Protein AF-A0A6A4VWY2-F1 (afdb_monomer_lite)

InterPro domains:
  IPR011598 Myc-type, basic helix-loop-helix (bHLH) domain [PF00010] (54-104)
  IPR011598 Myc-type, basic helix-loop-helix (bHLH) domain [PS50888] (53-105)
  IPR011598 Myc-type, basic helix-loop-helix (bHLH) domain [SM00353] (59-111)
  IPR036638 Helix-loop-helix DNA-binding domain superfamily [G3DSA:4.10.280.10] (53-111)
  IPR036638 Helix-loop-helix DNA-binding domain superfamily [SSF47459] (53-111)
  IPR050359 Basic helix-loop-helix transcription factors [PTHR19290] (18-113)

Secondary structure (DSSP, 8-state):
-----PPPPP---------------------------------HHHHHHHHHHHHHHHHHHHHHHHHHHHHHHHHHHHHSPP--TT----HHHHHHHHHHHHHHHHHHHHHHH-------------B-TT--EEEEETTEEEEE-TT---

pLDDT: mean 72.68, std 18.92, range [38.69, 98.62]

Sequence (150 aa):
MTHMTSLPPSITTTDSCSSAGDGGSPDIPRRKRSSKPRTRARSPTQLVRLRRLRRAKANDRERNRMHMLNHALEKLRTVLPAFPEETRLTKIETLRFANSYIVALARTLESAGGGGGDDGGAGGGVRDADGSVLLAVGNVTVRLGRDGNT

Organism: Amphibalanus amphitrite (NCBI:txid1232801)

Foldseek 3Di:
DDDDDDDDDDDDDDDDDDDDDDDDDDDDPPPPPPPPPPPPPDPPVRVVVVVVVVVVVVVVVVVVVVVVVVVVLVVLVVQQADDDPVDDDDSVLSVVSSVVVVVLVVVLCVVVPDDDDDDDDDDDQPQDPQRWGWDDGDPDIDIAHPVGHD

Structure (mmCIF, N/CA/C/O backbone):
data_AF-A0A6A4VWY2-F1
#
_entry.id   AF-A0A6A4VWY2-F1
#
loop_
_atom_site.group_PDB
_atom_site.id
_atom_site.type_symbol
_atom_site.label_atom_id
_atom_site.label_alt_id
_atom_site.label_comp_id
_atom_site.label_asym_id
_atom_site.label_entity_id
_atom_site.label_seq_id
_atom_site.pdbx_PDB_ins_code
_atom_site.Cartn_x
_atom_site.Cartn_y
_atom_site.Cartn_z
_atom_site.occupancy
_atom_site.B_iso_or_equiv
_atom_site.auth_seq_id
_atom_site.auth_comp_id
_atom_site.auth_asym_id
_atom_site.auth_atom_id
_atom_site.pdbx_PDB_model_num
ATOM 1 N N . MET A 1 1 ? 20.648 34.796 -36.949 1.00 45.81 1 MET A N 1
ATOM 2 C CA . MET A 1 1 ? 20.248 33.644 -37.786 1.00 45.81 1 MET A CA 1
ATOM 3 C C . MET A 1 1 ? 19.522 32.653 -36.898 1.00 45.81 1 MET A C 1
ATOM 5 O O . MET A 1 1 ? 19.966 32.398 -35.790 1.00 45.81 1 MET A O 1
ATOM 9 N N . THR A 1 2 ? 18.349 32.247 -37.355 1.00 51.69 2 THR A N 1
ATOM 10 C CA . THR A 1 2 ? 17.258 31.558 -36.658 1.00 51.69 2 THR A CA 1
ATOM 11 C C . THR A 1 2 ? 17.642 30.215 -36.025 1.00 51.69 2 THR A C 1
ATOM 13 O O . THR A 1 2 ? 18.365 29.416 -36.612 1.00 51.69 2 THR A O 1
ATOM 16 N N . HIS A 1 3 ? 17.104 29.963 -34.829 1.00 49.00 3 HIS A N 1
ATOM 17 C CA . HIS A 1 3 ? 17.190 28.701 -34.094 1.00 49.00 3 HIS A CA 1
ATOM 18 C C . HIS A 1 3 ? 16.244 27.664 -34.715 1.00 49.00 3 HIS A C 1
ATOM 20 O O . HIS A 1 3 ? 15.066 27.958 -34.895 1.00 49.00 3 HIS A O 1
ATOM 26 N N . MET A 1 4 ? 16.735 26.458 -35.007 1.00 58.59 4 MET A N 1
ATOM 27 C CA . MET A 1 4 ? 15.917 25.320 -35.446 1.00 58.59 4 MET A CA 1
ATOM 28 C C . MET A 1 4 ? 16.092 24.163 -34.460 1.00 58.59 4 MET A C 1
ATOM 30 O O . MET A 1 4 ? 16.981 23.325 -34.595 1.00 58.59 4 MET A O 1
ATOM 34 N N . THR A 1 5 ? 15.248 24.139 -33.433 1.00 59.62 5 THR A N 1
ATOM 35 C CA . THR A 1 5 ? 15.028 22.980 -32.565 1.00 59.62 5 THR A CA 1
ATOM 36 C C . THR A 1 5 ? 14.189 21.947 -33.321 1.00 59.62 5 THR A C 1
ATOM 38 O O . THR A 1 5 ? 13.029 22.193 -33.640 1.00 59.62 5 THR A O 1
ATOM 41 N N . SER A 1 6 ? 14.756 20.775 -33.617 1.00 59.81 6 SER A N 1
ATOM 42 C CA . SER A 1 6 ? 13.991 19.656 -34.179 1.00 59.81 6 SER A CA 1
ATOM 43 C C . SER A 1 6 ? 13.233 18.921 -33.069 1.00 59.81 6 SER A C 1
ATOM 45 O O . SER A 1 6 ? 13.851 18.347 -32.170 1.00 59.81 6 SER A O 1
ATOM 47 N N . LEU A 1 7 ? 11.903 18.910 -33.145 1.00 66.19 7 LEU A N 1
ATOM 48 C CA . LEU A 1 7 ? 11.032 18.038 -32.350 1.00 66.19 7 LEU A CA 1
ATOM 49 C C . LEU A 1 7 ? 11.100 16.584 -32.871 1.00 66.19 7 LEU A C 1
ATOM 51 O O . LEU A 1 7 ? 11.110 16.385 -34.087 1.00 66.19 7 LEU A O 1
ATOM 55 N N . PRO A 1 8 ? 11.125 15.556 -32.000 1.00 68.25 8 PRO A N 1
ATOM 56 C CA . PRO A 1 8 ? 11.009 14.160 -32.424 1.00 68.25 8 PRO A CA 1
ATOM 57 C C . PRO A 1 8 ? 9.549 13.769 -32.751 1.00 68.25 8 PRO A C 1
ATOM 59 O O . PRO A 1 8 ? 8.619 14.352 -32.191 1.00 68.25 8 PRO A O 1
ATOM 62 N N . PRO A 1 9 ? 9.324 12.764 -33.624 1.00 62.06 9 PRO A N 1
ATOM 63 C CA . PRO A 1 9 ? 7.989 12.384 -34.087 1.00 62.06 9 PRO A CA 1
ATOM 64 C C . PRO A 1 9 ? 7.153 11.675 -33.009 1.00 62.06 9 PRO A C 1
ATOM 66 O O . PRO A 1 9 ? 7.620 10.758 -32.330 1.00 62.06 9 PRO A O 1
ATOM 69 N N . SER A 1 10 ? 5.886 12.079 -32.908 1.00 44.03 10 SER A N 1
ATOM 70 C CA . SER A 1 10 ? 4.847 11.475 -32.072 1.00 44.03 10 SER A CA 1
ATOM 71 C C . SER A 1 10 ? 4.530 10.049 -32.532 1.00 44.03 10 SER A C 1
ATOM 73 O O . SER A 1 10 ? 4.070 9.834 -33.652 1.00 44.03 10 SER A O 1
ATOM 75 N N . ILE A 1 11 ? 4.752 9.060 -31.664 1.00 58.75 11 ILE A N 1
ATOM 76 C CA . ILE A 1 11 ? 4.292 7.687 -31.892 1.00 58.75 11 ILE A CA 1
ATOM 77 C C . ILE A 1 11 ? 2.841 7.542 -31.418 1.00 58.75 11 ILE A C 1
ATOM 79 O O . ILE A 1 11 ? 2.568 7.343 -30.238 1.00 58.75 11 ILE A O 1
ATOM 83 N N . THR A 1 12 ? 1.887 7.626 -32.343 1.00 51.16 12 THR A N 1
ATOM 84 C CA . THR A 1 12 ? 0.506 7.196 -32.090 1.00 51.16 12 THR A CA 1
ATOM 85 C C . THR A 1 12 ? 0.494 5.671 -31.990 1.00 51.16 12 THR A C 1
ATOM 87 O O . THR A 1 12 ? 0.626 4.977 -32.995 1.00 51.16 12 THR A O 1
ATOM 90 N N . THR A 1 13 ? 0.379 5.134 -30.775 1.00 48.69 13 THR A N 1
ATOM 91 C CA . THR A 1 13 ? 0.081 3.710 -30.561 1.00 48.69 13 THR A CA 1
ATOM 92 C C . THR A 1 13 ? -1.425 3.581 -30.408 1.00 48.69 13 THR A C 1
ATOM 94 O O . THR A 1 13 ? -1.988 4.008 -29.405 1.00 48.69 13 THR A O 1
ATOM 97 N N . THR A 1 14 ? -2.081 3.033 -31.424 1.00 59.41 14 THR A N 1
ATOM 98 C CA . THR A 1 14 ? -3.474 2.596 -31.342 1.00 59.41 14 THR A CA 1
ATOM 99 C C . THR A 1 14 ? -3.544 1.380 -30.420 1.00 59.41 14 THR A C 1
ATOM 101 O O . THR A 1 14 ? -2.990 0.326 -30.741 1.00 59.41 14 THR A O 1
ATOM 104 N N . ASP A 1 15 ? -4.201 1.535 -29.275 1.00 45.19 15 ASP A N 1
ATOM 105 C CA . ASP A 1 15 ? -4.699 0.419 -28.478 1.00 45.19 15 ASP A CA 1
ATOM 106 C C . ASP A 1 15 ? -5.930 -0.164 -29.189 1.00 45.19 15 ASP A C 1
ATOM 108 O O . ASP A 1 15 ? -6.817 0.563 -29.639 1.00 45.19 15 ASP A O 1
ATOM 112 N N . SER A 1 16 ? -5.967 -1.478 -29.365 1.00 50.38 16 SER A N 1
ATOM 113 C CA . SER A 1 16 ? -7.183 -2.191 -29.754 1.00 50.38 16 SER A CA 1
ATOM 114 C C . SER A 1 16 ? -7.204 -3.498 -28.990 1.00 50.38 16 SER A C 1
ATOM 116 O O . SER A 1 16 ? -6.647 -4.520 -29.391 1.00 50.38 16 SER A O 1
ATOM 118 N N . CYS A 1 17 ? -7.808 -3.389 -27.817 1.00 44.12 17 CYS A N 1
ATOM 119 C CA . CYS A 1 17 ? -8.248 -4.473 -26.974 1.00 44.12 17 CYS A CA 1
ATOM 120 C C . CYS A 1 17 ? -9.387 -5.248 -27.658 1.00 44.12 17 CYS A C 1
ATOM 122 O O . CYS A 1 17 ? -10.337 -4.680 -28.191 1.00 44.12 17 CYS A O 1
ATOM 124 N N . SER A 1 18 ? -9.308 -6.574 -27.646 1.00 45.12 18 SER A N 1
ATOM 125 C CA . SER A 1 18 ? -10.457 -7.443 -27.909 1.00 45.12 18 SER A CA 1
ATOM 126 C C . SER A 1 18 ? -10.257 -8.734 -27.129 1.00 45.12 18 SER A C 1
ATOM 128 O O . SER A 1 18 ? -9.577 -9.658 -27.568 1.00 45.12 18 SER A O 1
ATOM 130 N N . SER A 1 19 ? -10.813 -8.741 -25.918 1.00 43.94 19 SER A N 1
ATOM 131 C CA . SER A 1 19 ? -11.119 -9.955 -25.168 1.00 43.94 19 SER A CA 1
ATOM 132 C C . SER A 1 19 ? -12.433 -10.517 -25.694 1.00 43.94 19 SER A C 1
ATOM 134 O O . SER A 1 19 ? -13.459 -9.851 -25.601 1.00 43.94 19 SER A O 1
ATOM 136 N N . ALA A 1 20 ? -12.412 -11.756 -26.166 1.00 50.44 20 ALA A N 1
ATOM 137 C CA . ALA A 1 20 ? -13.582 -12.619 -26.183 1.00 50.44 20 ALA A CA 1
ATOM 138 C C . ALA A 1 20 ? -13.098 -14.023 -25.815 1.00 50.44 20 ALA A C 1
ATOM 140 O O . ALA A 1 20 ? -12.348 -14.650 -26.563 1.00 50.44 20 ALA A O 1
ATOM 141 N N . GLY A 1 21 ? -13.444 -14.458 -24.606 1.00 42.97 21 GLY A N 1
ATOM 142 C CA . GLY A 1 21 ? -13.377 -15.861 -24.235 1.00 42.97 21 GLY A CA 1
ATOM 143 C C . GLY A 1 21 ? -14.648 -16.549 -24.713 1.00 42.97 21 GLY A C 1
ATOM 144 O O . GLY A 1 21 ? -15.731 -15.995 -24.552 1.00 42.97 21 GLY A O 1
ATOM 145 N N . ASP A 1 22 ? -14.503 -17.746 -25.265 1.00 43.81 22 ASP A N 1
ATOM 146 C CA . ASP A 1 22 ? -15.582 -18.721 -25.359 1.00 43.81 22 ASP A CA 1
ATOM 147 C C . ASP A 1 22 ? -14.984 -20.128 -25.237 1.00 43.81 22 ASP A C 1
ATOM 149 O O . ASP A 1 22 ? -13.898 -20.408 -25.756 1.00 43.81 22 ASP A O 1
ATOM 153 N N . GLY A 1 23 ? -15.646 -20.967 -24.445 1.00 47.12 23 GLY A N 1
ATOM 154 C CA . GLY A 1 23 ? -15.212 -22.311 -24.096 1.00 47.12 23 GLY A CA 1
ATOM 155 C C . GLY A 1 23 ? -15.852 -23.352 -25.006 1.00 47.12 23 GLY A C 1
ATOM 156 O O . GLY A 1 23 ? -17.064 -23.384 -25.166 1.00 47.12 23 GLY A O 1
ATOM 157 N N . GLY A 1 24 ? -15.034 -24.263 -25.535 1.00 38.69 24 GLY A N 1
ATOM 158 C CA . GLY A 1 24 ? -15.481 -25.428 -26.296 1.00 38.69 24 GLY A CA 1
ATOM 159 C C . GLY A 1 24 ? -14.385 -26.496 -26.369 1.00 38.69 24 GLY A C 1
ATOM 160 O O . GLY A 1 24 ? -13.220 -26.179 -26.593 1.00 38.69 24 GLY A O 1
ATOM 161 N N . SER A 1 25 ? -14.772 -27.747 -26.111 1.00 51.97 25 SER A N 1
ATOM 162 C CA . SER A 1 25 ? -13.973 -28.982 -25.996 1.00 51.97 25 SER A CA 1
ATOM 163 C C . SER A 1 25 ? -12.941 -29.264 -27.110 1.00 51.97 25 SER A C 1
ATOM 165 O O . SER A 1 25 ? -13.054 -28.735 -28.215 1.00 51.97 25 SER A O 1
ATOM 167 N N . PRO A 1 26 ? -11.933 -30.132 -26.853 1.00 50.69 26 PRO A N 1
ATOM 168 C CA . PRO A 1 26 ? -10.759 -30.264 -27.704 1.00 50.69 26 PRO A CA 1
ATOM 169 C C . PRO A 1 26 ? -11.006 -31.248 -28.851 1.00 50.69 26 PRO A C 1
ATOM 171 O O . PRO A 1 26 ? -11.047 -32.457 -28.641 1.00 50.69 26 PRO A O 1
ATOM 174 N N . ASP A 1 27 ? -11.084 -30.742 -30.077 1.00 50.47 27 ASP A N 1
ATOM 175 C CA . ASP A 1 27 ? -10.885 -31.558 -31.274 1.00 50.47 27 ASP A CA 1
ATOM 176 C C . ASP A 1 27 ? -9.400 -31.478 -31.658 1.00 50.47 27 ASP A C 1
ATOM 178 O O . ASP A 1 27 ? -8.874 -30.392 -31.908 1.00 50.47 27 ASP A O 1
ATOM 182 N N . ILE A 1 28 ? -8.680 -32.602 -31.585 1.00 63.81 28 ILE A N 1
ATOM 183 C CA . ILE A 1 28 ? -7.212 -32.663 -31.688 1.00 63.81 28 ILE A CA 1
ATOM 184 C C . ILE A 1 28 ? -6.785 -32.343 -33.131 1.00 63.81 28 ILE A C 1
ATOM 186 O O . ILE A 1 28 ? -6.902 -33.205 -34.009 1.00 63.81 28 ILE A O 1
ATOM 190 N N . PRO A 1 29 ? -6.173 -31.177 -33.423 1.00 51.91 29 PRO A N 1
ATOM 191 C CA . PRO A 1 29 ? -5.688 -30.902 -34.760 1.00 51.91 29 PRO A CA 1
ATOM 192 C C . PRO A 1 29 ? -4.317 -31.558 -34.919 1.00 51.91 29 PRO A C 1
ATOM 194 O O . PRO A 1 29 ? -3.364 -31.270 -34.187 1.00 51.91 29 PRO A O 1
ATOM 197 N N . ARG A 1 30 ? -4.228 -32.451 -35.911 1.00 57.09 30 ARG A N 1
ATOM 198 C CA . ARG A 1 30 ? -3.008 -33.047 -36.479 1.00 57.09 30 ARG A CA 1
ATOM 199 C C . ARG A 1 30 ? -1.765 -32.181 -36.242 1.00 57.09 30 ARG A C 1
ATOM 201 O O . ARG A 1 30 ? -1.654 -31.078 -36.779 1.00 57.09 30 ARG A O 1
ATOM 208 N N . ARG A 1 31 ? -0.789 -32.726 -35.502 1.00 58.72 31 ARG A N 1
ATOM 209 C CA . ARG A 1 31 ? 0.547 -32.138 -35.296 1.00 58.72 31 ARG A CA 1
ATOM 210 C C . ARG A 1 31 ? 1.198 -31.849 -36.654 1.00 58.72 31 ARG A C 1
ATOM 212 O O . ARG A 1 31 ? 1.891 -32.700 -37.210 1.00 58.72 31 ARG A O 1
ATOM 219 N N . LYS A 1 32 ? 1.048 -30.625 -37.172 1.00 58.03 32 LYS A N 1
ATOM 220 C CA . LYS A 1 32 ? 2.020 -30.056 -38.110 1.00 58.03 32 LYS A CA 1
ATOM 221 C C . LYS A 1 32 ? 3.329 -30.023 -37.339 1.00 58.03 32 LYS A C 1
ATOM 223 O O . LYS A 1 32 ? 3.460 -29.264 -36.381 1.00 58.03 32 LYS A O 1
ATOM 228 N N . ARG A 1 33 ? 4.256 -30.920 -37.695 1.00 58.69 33 ARG A N 1
ATOM 229 C CA . ARG A 1 33 ? 5.630 -30.926 -37.183 1.00 58.69 33 ARG A CA 1
ATOM 230 C C . ARG A 1 33 ? 6.116 -29.485 -37.262 1.00 58.69 33 ARG A C 1
ATOM 232 O O . ARG A 1 33 ? 6.298 -28.975 -38.366 1.00 58.69 33 ARG A O 1
ATOM 239 N N . SER A 1 34 ? 6.242 -28.812 -36.118 1.00 61.75 34 SER A N 1
ATOM 240 C CA . SER A 1 34 ? 6.819 -27.481 -36.103 1.00 61.75 34 SER A CA 1
ATOM 241 C C . SER A 1 34 ? 8.246 -27.676 -36.586 1.00 61.75 34 SER A C 1
ATOM 243 O O . SER A 1 34 ? 9.094 -28.258 -35.907 1.00 61.75 34 SER A O 1
ATOM 245 N N . SER A 1 35 ? 8.489 -27.296 -37.837 1.00 60.75 35 SER A N 1
ATOM 246 C CA . SER A 1 35 ? 9.840 -27.090 -38.311 1.00 60.75 35 SER A CA 1
ATOM 247 C C . SER A 1 35 ? 10.391 -26.020 -37.386 1.00 60.75 35 SER A C 1
ATOM 249 O O . SER A 1 35 ? 10.071 -24.842 -37.547 1.00 60.75 35 SER A O 1
ATOM 251 N N . LYS A 1 36 ? 11.136 -26.444 -36.354 1.00 62.88 36 LYS A N 1
ATOM 252 C CA . LYS A 1 36 ? 11.925 -25.553 -35.508 1.00 62.88 36 LYS A CA 1
ATOM 253 C C . LYS A 1 36 ? 12.608 -24.598 -36.480 1.00 62.88 36 LYS A C 1
ATOM 255 O O . LYS A 1 36 ? 13.313 -25.095 -37.363 1.00 62.88 36 LYS A O 1
ATOM 260 N N . PRO A 1 37 ? 12.347 -23.279 -36.411 1.00 59.97 37 PRO A N 1
ATOM 261 C CA . PRO A 1 37 ? 13.017 -22.358 -37.301 1.00 59.97 37 PRO A CA 1
ATOM 262 C C . PRO A 1 37 ? 14.498 -22.626 -37.091 1.00 59.97 37 PRO A C 1
ATOM 264 O O . PRO A 1 37 ? 14.976 -22.482 -35.963 1.00 59.97 37 PRO A O 1
ATOM 267 N N . ARG A 1 38 ? 15.189 -23.117 -38.133 1.00 60.19 38 ARG A N 1
ATOM 268 C CA . ARG A 1 38 ? 16.646 -23.264 -38.121 1.00 60.19 38 ARG A CA 1
ATOM 269 C C . ARG A 1 38 ? 17.126 -21.926 -37.605 1.00 60.19 38 ARG A C 1
ATOM 271 O O . ARG A 1 38 ? 16.811 -20.909 -38.226 1.00 60.19 38 ARG A O 1
ATOM 278 N N . THR A 1 39 ? 17.717 -21.904 -36.414 1.00 63.03 39 THR A N 1
ATOM 279 C CA . THR A 1 39 ? 18.130 -20.665 -35.770 1.00 63.03 39 THR A CA 1
ATOM 280 C C . THR A 1 39 ? 19.176 -20.062 -36.687 1.00 63.03 39 THR A C 1
ATOM 282 O O . THR A 1 39 ? 20.351 -20.403 -36.589 1.00 63.03 39 THR A O 1
ATOM 285 N N . ARG A 1 40 ? 18.753 -19.219 -37.638 1.00 65.88 40 ARG A N 1
ATOM 286 C CA . ARG A 1 40 ? 19.659 -18.338 -38.358 1.00 65.88 40 ARG A CA 1
ATOM 287 C C . ARG A 1 40 ? 20.398 -17.619 -37.247 1.00 65.88 40 ARG A C 1
ATOM 289 O O . ARG A 1 40 ? 19.743 -17.004 -36.398 1.00 65.88 40 ARG A O 1
ATOM 296 N N . ALA A 1 41 ? 21.711 -17.830 -37.179 1.00 70.00 41 ALA A N 1
ATOM 297 C CA . ALA A 1 41 ? 22.549 -17.207 -36.174 1.00 70.00 41 ALA A CA 1
ATOM 298 C C . ALA A 1 41 ? 22.212 -15.712 -36.196 1.00 70.00 41 ALA A C 1
ATOM 300 O O . ALA A 1 41 ? 22.384 -15.045 -37.215 1.00 70.00 41 ALA A O 1
ATOM 301 N N . ARG A 1 42 ? 21.572 -15.225 -35.126 1.00 79.81 42 ARG A N 1
ATOM 302 C CA . ARG A 1 42 ? 21.166 -13.820 -35.051 1.00 79.81 42 ARG A CA 1
ATOM 303 C C . ARG A 1 42 ? 22.438 -12.996 -35.048 1.00 79.81 42 ARG A C 1
ATOM 305 O O . ARG A 1 42 ? 23.387 -13.360 -34.353 1.00 79.81 42 ARG A O 1
ATOM 312 N N . SER A 1 43 ? 22.443 -11.892 -35.790 1.00 88.31 43 SER A N 1
ATOM 313 C CA . SER A 1 43 ? 23.605 -11.010 -35.786 1.00 88.31 43 SER A CA 1
ATOM 314 C C . SER A 1 43 ? 23.912 -10.565 -34.344 1.00 88.31 43 SER A C 1
ATOM 316 O O . SER A 1 43 ? 22.985 -10.429 -33.530 1.00 88.31 43 SER A O 1
ATOM 318 N N . PRO A 1 44 ? 25.183 -10.303 -33.997 1.00 87.56 44 PRO A N 1
ATOM 319 C CA . PRO A 1 44 ? 25.551 -9.835 -32.659 1.00 87.56 44 PRO A CA 1
ATOM 320 C C . PRO A 1 44 ? 24.715 -8.624 -32.206 1.00 87.56 44 PRO A C 1
ATOM 322 O O . PRO A 1 44 ? 24.252 -8.560 -31.067 1.00 87.56 44 PRO A O 1
ATOM 325 N N . THR A 1 45 ? 24.404 -7.714 -33.133 1.00 90.81 45 THR A N 1
ATOM 326 C CA . THR A 1 45 ? 23.536 -6.547 -32.912 1.00 90.81 45 THR A CA 1
ATOM 327 C C . THR A 1 45 ? 22.085 -6.924 -32.585 1.00 90.81 45 THR A C 1
ATOM 329 O O . THR A 1 45 ? 21.492 -6.364 -31.657 1.00 90.81 45 THR A O 1
ATOM 332 N N . GLN A 1 46 ? 21.508 -7.914 -33.275 1.00 90.56 46 GLN A N 1
ATOM 333 C CA . GLN A 1 46 ? 20.166 -8.431 -32.979 1.00 90.56 46 GLN A CA 1
ATOM 334 C C . GLN A 1 46 ? 20.101 -9.118 -31.611 1.00 90.56 46 GLN A C 1
ATOM 336 O O . GLN A 1 46 ? 19.108 -8.968 -30.895 1.00 90.56 46 GLN A O 1
ATOM 341 N N . LEU A 1 47 ? 21.148 -9.853 -31.224 1.00 90.62 47 LEU A N 1
ATOM 342 C CA . LEU A 1 47 ? 21.234 -10.483 -29.905 1.00 90.62 47 LEU A CA 1
ATOM 343 C C . LEU A 1 47 ? 21.282 -9.437 -28.787 1.00 90.62 47 LEU A C 1
ATOM 345 O O . LEU A 1 47 ? 20.552 -9.564 -27.801 1.00 90.62 47 LEU A O 1
ATOM 349 N N . VAL A 1 48 ? 22.066 -8.369 -28.958 1.00 93.56 48 VAL A N 1
ATOM 350 C CA . VAL A 1 48 ? 22.115 -7.247 -28.007 1.00 93.56 48 VAL A CA 1
ATOM 351 C C . VAL A 1 48 ? 20.749 -6.567 -27.888 1.00 93.56 48 VAL A C 1
ATOM 353 O O . VAL A 1 48 ? 20.272 -6.361 -26.768 1.00 93.56 48 VAL A O 1
ATOM 356 N N . ARG A 1 49 ? 20.074 -6.280 -29.012 1.00 93.69 49 ARG A N 1
ATOM 357 C CA . ARG A 1 49 ? 18.726 -5.684 -29.009 1.00 93.69 49 ARG A CA 1
ATOM 358 C C . ARG A 1 49 ? 17.715 -6.576 -28.291 1.00 93.69 49 ARG A C 1
ATOM 360 O O . ARG A 1 49 ? 16.963 -6.092 -27.449 1.00 93.69 49 ARG A O 1
ATOM 367 N N . LEU A 1 50 ? 17.736 -7.883 -28.556 1.00 93.81 50 LEU A N 1
ATOM 368 C CA . LEU A 1 50 ? 16.865 -8.844 -27.879 1.00 93.81 50 LEU A CA 1
ATOM 369 C C . LEU A 1 50 ? 17.134 -8.891 -26.370 1.00 93.81 50 LEU A C 1
ATOM 371 O O . LEU A 1 50 ? 16.195 -8.945 -25.579 1.00 93.81 50 LEU A O 1
ATOM 375 N N . ARG A 1 51 ? 18.406 -8.854 -25.959 1.00 94.88 51 ARG A N 1
ATOM 376 C CA . ARG A 1 51 ? 18.794 -8.841 -24.543 1.00 94.88 51 ARG A CA 1
ATOM 37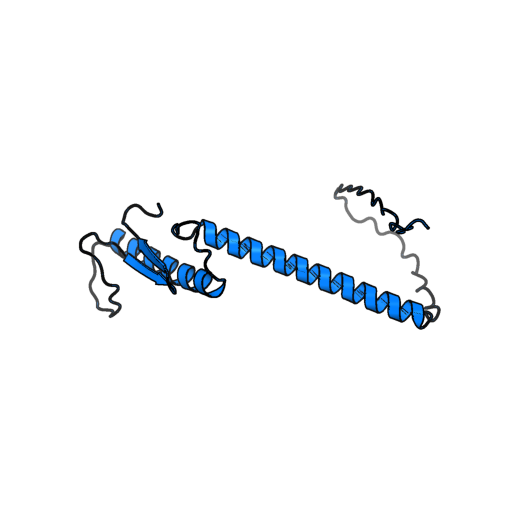7 C C . ARG A 1 51 ? 18.286 -7.581 -23.843 1.00 94.88 51 ARG A C 1
ATOM 379 O O . ARG A 1 51 ? 17.746 -7.685 -22.746 1.00 94.88 51 ARG A O 1
ATOM 386 N N . ARG A 1 52 ? 18.404 -6.414 -24.490 1.00 96.44 52 ARG A N 1
ATOM 387 C CA . ARG A 1 52 ? 17.850 -5.142 -23.995 1.00 96.44 52 ARG A CA 1
ATOM 388 C C . ARG A 1 52 ? 16.329 -5.206 -23.861 1.00 96.44 52 ARG A C 1
ATOM 390 O O . ARG A 1 52 ? 15.821 -4.883 -22.797 1.00 96.44 52 ARG A O 1
ATOM 397 N N . LEU A 1 53 ? 15.622 -5.710 -24.874 1.00 96.81 53 LEU A N 1
ATOM 398 C CA . LEU A 1 53 ? 14.162 -5.853 -24.834 1.00 96.81 53 LEU A CA 1
ATOM 399 C C . LEU A 1 53 ? 13.702 -6.789 -23.707 1.00 96.81 53 LEU A C 1
ATOM 401 O O . LEU A 1 53 ? 12.751 -6.486 -22.995 1.00 96.81 53 LEU A O 1
ATOM 405 N N . ARG A 1 54 ? 14.394 -7.918 -23.509 1.00 97.19 54 ARG A N 1
ATOM 406 C CA . ARG A 1 54 ? 14.093 -8.850 -22.411 1.00 97.19 54 ARG A CA 1
ATOM 407 C C . ARG A 1 54 ? 14.278 -8.198 -21.042 1.00 97.19 54 ARG A C 1
ATOM 409 O O . ARG A 1 54 ? 13.440 -8.415 -20.172 1.00 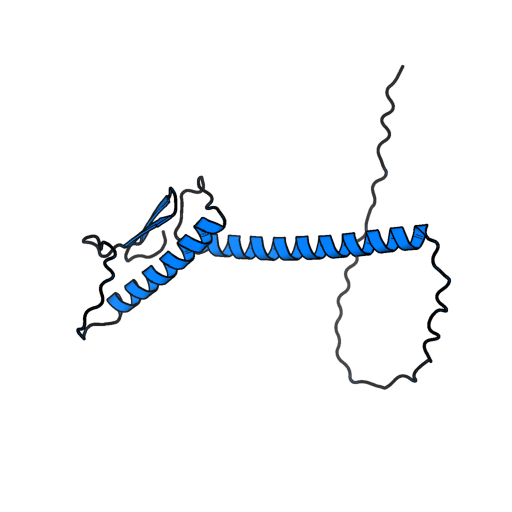97.19 54 ARG A O 1
ATOM 416 N N . ARG A 1 55 ? 15.340 -7.400 -20.867 1.00 98.00 55 ARG A N 1
ATOM 417 C CA . ARG A 1 55 ? 15.571 -6.617 -19.642 1.00 98.00 55 ARG A CA 1
ATOM 418 C C . ARG A 1 55 ? 14.496 -5.555 -19.442 1.00 98.00 55 ARG A C 1
ATOM 420 O O . ARG A 1 55 ? 13.930 -5.505 -18.363 1.00 98.00 55 ARG A O 1
ATOM 427 N N . ALA A 1 56 ? 14.155 -4.786 -20.476 1.00 97.88 56 ALA A N 1
ATOM 428 C CA . ALA A 1 56 ? 13.083 -3.791 -20.412 1.00 97.88 56 ALA A CA 1
ATOM 429 C C . ALA A 1 56 ? 11.754 -4.433 -19.982 1.00 97.88 56 ALA A C 1
ATOM 431 O O . ALA A 1 56 ? 11.194 -4.053 -18.962 1.00 97.88 56 ALA A O 1
ATOM 432 N N . LYS A 1 57 ? 11.348 -5.528 -20.644 1.00 98.00 57 LYS A N 1
ATOM 433 C CA . LYS A 1 57 ? 10.143 -6.286 -20.275 1.00 98.00 57 LYS A CA 1
ATOM 434 C C . LYS A 1 57 ? 10.195 -6.808 -18.834 1.00 98.00 57 LYS A C 1
ATOM 436 O O . LYS A 1 57 ? 9.154 -6.969 -18.209 1.00 98.00 57 LYS A O 1
ATOM 441 N N . ALA A 1 58 ? 11.374 -7.175 -18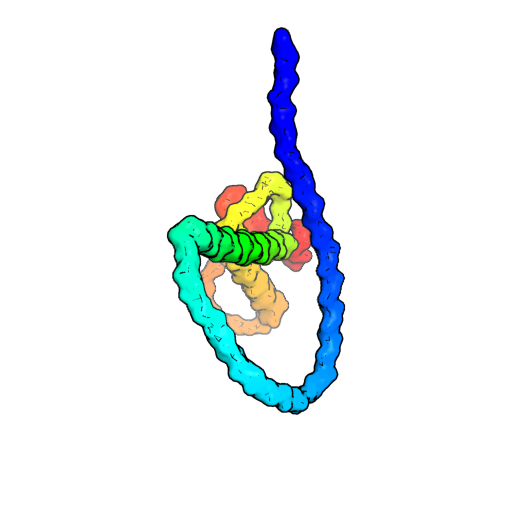.326 1.00 98.06 58 ALA A N 1
ATOM 442 C CA . ALA A 1 58 ? 11.535 -7.601 -16.935 1.00 98.06 58 ALA A CA 1
ATOM 443 C C . ALA A 1 58 ? 11.383 -6.429 -15.956 1.00 98.06 58 ALA A C 1
ATOM 445 O O . ALA A 1 58 ? 10.650 -6.562 -14.982 1.00 98.06 58 ALA A O 1
ATOM 446 N N . ASN A 1 59 ? 11.994 -5.284 -16.259 1.00 98.62 59 ASN A N 1
ATOM 447 C CA . ASN A 1 59 ? 11.884 -4.070 -15.454 1.00 98.62 59 ASN A CA 1
ATOM 448 C C . ASN A 1 59 ? 10.443 -3.559 -15.391 1.00 98.62 59 ASN A C 1
ATOM 450 O O . ASN A 1 59 ? 9.992 -3.162 -14.324 1.00 98.62 59 ASN A O 1
ATOM 454 N N . ASP A 1 60 ? 9.708 -3.608 -16.502 1.00 98.50 60 ASP A N 1
ATOM 455 C CA . ASP A 1 60 ? 8.306 -3.184 -16.523 1.00 98.50 60 ASP A CA 1
ATOM 456 C C . ASP A 1 60 ? 7.440 -4.091 -15.642 1.00 98.50 60 ASP A C 1
ATOM 458 O O . ASP A 1 60 ? 6.636 -3.602 -14.859 1.00 98.50 60 ASP A O 1
ATOM 462 N N . ARG A 1 61 ? 7.675 -5.411 -15.652 1.00 98.50 61 ARG A N 1
ATOM 463 C CA . ARG A 1 61 ? 6.990 -6.316 -14.711 1.00 98.50 61 ARG A CA 1
ATOM 464 C C . ARG A 1 61 ? 7.285 -5.969 -13.254 1.00 98.50 61 ARG A C 1
ATOM 466 O O . ARG A 1 61 ? 6.367 -6.003 -12.440 1.00 98.50 61 ARG A O 1
ATOM 473 N N . GLU A 1 62 ? 8.531 -5.631 -12.930 1.00 98.50 62 GLU A N 1
ATOM 474 C CA . GLU A 1 62 ? 8.892 -5.248 -11.562 1.00 98.50 62 GLU A CA 1
ATOM 475 C C . GLU A 1 62 ? 8.258 -3.915 -11.158 1.00 98.50 62 GLU A C 1
ATOM 477 O O . GLU A 1 62 ? 7.743 -3.792 -10.050 1.00 98.50 62 GLU A O 1
ATOM 482 N N . ARG A 1 63 ? 8.199 -2.938 -12.069 1.00 98.56 63 ARG A N 1
ATOM 483 C CA . ARG A 1 63 ? 7.460 -1.690 -11.839 1.00 98.56 63 ARG A CA 1
ATOM 484 C C . ARG A 1 63 ? 5.995 -1.972 -11.537 1.00 98.56 63 ARG A C 1
ATOM 486 O O . ARG A 1 63 ? 5.494 -1.499 -10.525 1.00 98.56 63 ARG A O 1
ATOM 493 N N . ASN A 1 64 ? 5.326 -2.789 -12.350 1.00 98.44 64 ASN A N 1
ATOM 494 C CA . ASN A 1 64 ? 3.930 -3.167 -12.120 1.00 98.44 64 ASN A CA 1
ATOM 495 C C . ASN A 1 64 ? 3.742 -3.875 -10.771 1.00 98.44 64 ASN A C 1
ATOM 497 O O . ASN A 1 64 ? 2.829 -3.530 -10.023 1.00 98.44 64 ASN A O 1
ATOM 501 N N . ARG A 1 65 ? 4.634 -4.807 -10.416 1.00 98.44 65 ARG A N 1
ATOM 502 C CA . ARG A 1 65 ? 4.635 -5.464 -9.101 1.00 98.44 65 ARG A CA 1
ATOM 503 C C . ARG A 1 65 ? 4.772 -4.443 -7.965 1.00 98.44 65 ARG A C 1
ATOM 505 O O . ARG A 1 65 ? 4.021 -4.507 -6.993 1.00 98.44 65 ARG A O 1
ATOM 512 N N . MET A 1 66 ? 5.681 -3.477 -8.101 1.00 98.56 66 MET A N 1
ATOM 513 C CA . MET A 1 66 ? 5.867 -2.403 -7.123 1.00 98.56 66 MET A CA 1
ATOM 514 C C . MET A 1 66 ? 4.663 -1.456 -7.046 1.00 98.56 66 MET A C 1
ATOM 516 O O . MET A 1 66 ? 4.302 -1.038 -5.947 1.00 98.56 66 MET A O 1
ATOM 520 N N . HIS A 1 67 ? 4.004 -1.147 -8.169 1.00 98.31 67 HIS A N 1
ATOM 521 C CA . HIS A 1 67 ? 2.762 -0.369 -8.186 1.00 98.31 67 HIS A CA 1
ATOM 522 C C . HIS A 1 67 ? 1.643 -1.084 -7.423 1.00 98.31 67 HIS A C 1
ATOM 524 O O . HIS A 1 67 ? 0.995 -0.462 -6.585 1.00 98.31 67 HIS A O 1
ATOM 530 N N . MET A 1 68 ? 1.468 -2.393 -7.634 1.00 98.25 68 MET A N 1
ATOM 531 C CA . MET A 1 68 ? 0.497 -3.197 -6.883 1.00 98.25 68 MET A CA 1
ATOM 532 C C . MET A 1 68 ? 0.792 -3.200 -5.380 1.00 98.25 68 MET A C 1
ATOM 534 O O . MET A 1 68 ? -0.121 -3.021 -4.576 1.00 98.25 68 MET A O 1
ATOM 538 N N . LEU A 1 69 ? 2.064 -3.358 -4.997 1.00 98.12 69 LEU A N 1
ATOM 539 C CA . LEU A 1 69 ? 2.480 -3.331 -3.595 1.00 98.12 69 LEU A CA 1
ATOM 540 C C . LEU A 1 69 ? 2.200 -1.971 -2.943 1.00 98.12 69 LEU A C 1
ATOM 542 O O . LEU A 1 69 ? 1.651 -1.912 -1.847 1.00 98.12 69 LEU A O 1
ATOM 546 N N . ASN A 1 70 ? 2.561 -0.877 -3.616 1.00 97.12 70 ASN A N 1
ATOM 547 C CA . ASN A 1 70 ? 2.326 0.467 -3.094 1.00 97.12 70 ASN A CA 1
ATOM 548 C C . ASN A 1 70 ? 0.824 0.773 -2.987 1.00 97.12 70 ASN A C 1
ATOM 550 O O . ASN A 1 70 ? 0.407 1.386 -2.013 1.00 97.12 70 ASN A O 1
ATOM 554 N N . HIS A 1 71 ? 0.010 0.303 -3.935 1.00 97.19 71 HIS A N 1
ATOM 555 C CA . HIS A 1 71 ? -1.445 0.436 -3.866 1.00 97.19 71 HIS A CA 1
ATOM 556 C C . HIS A 1 71 ? -2.047 -0.342 -2.684 1.00 97.19 71 HIS A C 1
ATOM 558 O O . HIS A 1 71 ? -2.923 0.170 -1.995 1.00 97.19 71 HIS A O 1
ATOM 564 N N . ALA A 1 72 ? -1.555 -1.551 -2.397 1.00 97.56 72 ALA A N 1
ATOM 565 C CA . ALA A 1 72 ? -1.968 -2.298 -1.209 1.00 97.56 72 ALA A CA 1
ATOM 566 C C . ALA A 1 72 ? -1.568 -1.587 0.097 1.00 97.56 72 ALA A C 1
ATOM 568 O O . ALA A 1 72 ? -2.352 -1.559 1.041 1.00 97.56 72 ALA A O 1
ATOM 569 N N . LEU A 1 73 ? -0.379 -0.973 0.140 1.00 96.06 73 LEU A N 1
ATOM 570 C CA . LEU A 1 73 ? 0.050 -0.171 1.287 1.00 96.06 73 LEU A CA 1
ATOM 571 C C . LEU A 1 73 ? -0.830 1.072 1.475 1.00 96.06 73 LEU A C 1
ATOM 573 O O . LEU A 1 73 ? -1.146 1.423 2.604 1.00 96.06 73 LEU A O 1
ATOM 577 N N . GLU A 1 74 ? -1.254 1.719 0.390 1.00 93.44 74 GLU A N 1
ATOM 578 C CA . GLU A 1 74 ? -2.159 2.868 0.475 1.00 93.44 74 GLU A CA 1
ATOM 579 C C . GLU A 1 74 ? -3.540 2.463 0.994 1.00 93.44 74 GLU A C 1
ATOM 581 O O . GLU A 1 74 ? -4.069 3.107 1.892 1.00 93.44 74 GLU A O 1
ATOM 586 N N . LYS A 1 75 ? -4.074 1.323 0.537 1.00 93.69 75 LYS A N 1
ATOM 587 C CA . LYS A 1 75 ? -5.293 0.733 1.113 1.00 93.69 75 LYS A CA 1
ATOM 588 C C . LYS A 1 75 ? -5.161 0.413 2.602 1.00 93.69 75 LYS A C 1
ATOM 590 O O . LYS A 1 75 ? -6.138 0.502 3.334 1.00 93.69 75 LYS A O 1
ATOM 595 N N . LEU A 1 76 ? -3.970 0.026 3.061 1.00 93.94 76 LEU A N 1
ATOM 596 C CA . LEU A 1 76 ? -3.733 -0.152 4.491 1.00 93.94 76 LEU A CA 1
ATOM 597 C C . LEU A 1 76 ? -3.836 1.191 5.226 1.00 93.94 76 LEU A C 1
ATOM 599 O O . LEU A 1 76 ? -4.456 1.250 6.277 1.00 93.94 76 LEU A O 1
ATOM 603 N N . ARG A 1 77 ? -3.303 2.282 4.665 1.00 91.56 77 ARG A N 1
ATOM 604 C CA . ARG A 1 77 ? -3.411 3.618 5.277 1.00 91.56 77 ARG A CA 1
ATOM 605 C C . ARG A 1 77 ? -4.850 4.094 5.427 1.00 91.56 77 ARG A C 1
ATOM 607 O O . ARG A 1 77 ? -5.159 4.689 6.447 1.00 91.56 77 ARG A O 1
ATOM 614 N N . THR A 1 78 ? -5.729 3.787 4.474 1.00 89.31 78 THR A N 1
ATOM 615 C CA . THR A 1 78 ? -7.135 4.226 4.537 1.00 89.31 78 THR A CA 1
ATOM 616 C C . THR A 1 78 ? -7.948 3.558 5.646 1.00 89.31 78 THR A C 1
ATOM 618 O O . THR A 1 78 ? -8.998 4.070 6.009 1.00 89.31 78 THR A O 1
ATOM 621 N N . VAL A 1 79 ? -7.513 2.397 6.149 1.00 90.12 79 VAL A N 1
ATOM 622 C CA . VAL A 1 79 ? -8.198 1.687 7.249 1.00 90.12 79 VAL A CA 1
ATOM 623 C C . VAL A 1 79 ? -7.553 1.936 8.609 1.00 90.12 79 VAL A C 1
ATOM 625 O O . VAL A 1 79 ? -8.064 1.472 9.626 1.00 90.12 79 VAL A O 1
ATOM 628 N N . LEU A 1 80 ? -6.410 2.622 8.629 1.00 88.88 80 LEU A N 1
ATOM 629 C CA . LEU A 1 80 ? -5.746 3.000 9.862 1.00 88.88 80 LEU A CA 1
ATOM 630 C C . LEU A 1 80 ? -6.430 4.235 10.459 1.00 88.88 80 LEU A C 1
ATOM 632 O O . LEU A 1 80 ? -6.943 5.062 9.703 1.00 88.88 80 LEU A O 1
ATOM 636 N N . PRO A 1 81 ? -6.440 4.359 11.797 1.00 85.75 81 PRO A N 1
ATOM 637 C CA . PRO A 1 81 ? -6.991 5.525 12.455 1.00 85.75 81 PRO A CA 1
ATOM 638 C C . PRO A 1 81 ? -6.461 6.840 11.886 1.00 85.75 81 PRO A C 1
ATOM 640 O O . PRO A 1 81 ? -5.259 6.939 11.622 1.00 85.75 81 PRO A O 1
ATOM 643 N N . ALA A 1 82 ? -7.360 7.798 11.648 1.00 67.94 82 ALA A N 1
ATOM 644 C CA . ALA A 1 82 ? -7.055 8.994 10.874 1.00 67.94 82 ALA A CA 1
ATOM 645 C C . ALA A 1 82 ? -5.936 9.831 11.508 1.00 67.94 82 ALA A C 1
ATOM 647 O O . ALA A 1 82 ? -5.847 10.024 12.721 1.00 67.94 82 ALA A O 1
ATOM 648 N N . PHE A 1 83 ? -5.086 10.356 10.635 1.00 66.81 83 PHE A N 1
ATOM 649 C CA . PHE A 1 83 ? -4.053 11.326 10.956 1.00 66.81 83 PHE A CA 1
ATOM 650 C C . PHE A 1 83 ? -4.403 12.635 10.249 1.00 66.81 83 PHE A C 1
ATOM 652 O O . PHE A 1 83 ? -5.031 12.584 9.187 1.00 66.81 83 PHE A O 1
ATOM 659 N N . PRO A 1 84 ? -3.991 13.803 10.770 1.00 66.56 84 PRO A N 1
ATOM 660 C CA . PRO A 1 84 ? -4.062 15.027 9.982 1.00 66.56 84 PRO A CA 1
ATOM 661 C C . PRO A 1 84 ? -3.337 14.801 8.645 1.00 66.56 84 PRO A C 1
ATOM 663 O O . PRO A 1 84 ? -2.217 14.287 8.631 1.00 66.56 84 PRO A O 1
ATOM 666 N N . GLU A 1 85 ? -3.985 15.145 7.524 1.00 60.06 85 GLU A N 1
ATOM 667 C CA . GLU A 1 85 ? -3.519 14.807 6.163 1.00 60.06 85 GLU A CA 1
ATOM 668 C C . GLU A 1 85 ? -2.085 15.289 5.854 1.00 60.06 85 GLU A C 1
ATOM 670 O O . GLU A 1 85 ? -1.426 14.767 4.950 1.00 60.06 85 GLU A O 1
ATOM 675 N N . GLU A 1 86 ? -1.570 16.238 6.639 1.00 60.69 86 GLU A N 1
ATOM 676 C CA . GLU A 1 86 ? -0.216 16.774 6.536 1.00 60.69 86 GLU A CA 1
ATOM 677 C C . GLU A 1 86 ? 0.904 15.756 6.861 1.00 60.69 86 GLU A C 1
ATOM 679 O O . GLU A 1 86 ? 2.032 15.940 6.397 1.00 60.69 86 GLU A O 1
ATOM 684 N N . THR A 1 87 ? 0.652 14.669 7.611 1.00 70.62 87 THR A N 1
ATOM 685 C CA . THR A 1 87 ? 1.704 13.706 8.015 1.00 70.62 87 THR A CA 1
ATOM 686 C C . THR A 1 87 ? 1.511 12.309 7.426 1.00 70.62 87 THR A C 1
ATOM 688 O O . THR A 1 87 ? 1.032 11.366 8.054 1.00 70.62 87 THR A O 1
ATOM 691 N N . ARG A 1 88 ? 1.980 12.125 6.187 1.00 77.50 88 ARG A N 1
ATOM 692 C CA . ARG A 1 88 ? 2.051 10.794 5.561 1.00 77.50 88 ARG A CA 1
ATOM 693 C C . ARG A 1 88 ? 3.053 9.887 6.282 1.00 77.50 88 ARG A C 1
ATOM 695 O O . ARG A 1 88 ? 4.260 10.091 6.171 1.00 77.50 88 ARG A O 1
ATOM 702 N N . LEU A 1 89 ? 2.561 8.823 6.919 1.00 86.00 89 LEU A N 1
ATOM 703 C CA . LEU A 1 89 ? 3.403 7.785 7.522 1.00 86.00 89 LEU A CA 1
ATOM 704 C C . LEU A 1 89 ? 4.334 7.126 6.491 1.00 86.00 89 LEU A C 1
ATOM 706 O O . LEU A 1 89 ? 3.917 6.695 5.402 1.00 86.00 89 LEU A O 1
ATOM 710 N N . THR A 1 90 ? 5.596 6.937 6.872 1.00 91.50 90 THR A N 1
ATOM 711 C CA . THR A 1 90 ? 6.546 6.131 6.100 1.00 91.50 90 THR A CA 1
ATOM 712 C C . THR A 1 90 ? 6.088 4.669 6.011 1.00 91.50 90 THR A C 1
ATOM 714 O O . THR A 1 90 ? 5.192 4.214 6.730 1.00 91.50 90 THR A O 1
ATOM 717 N N . LYS A 1 91 ? 6.701 3.882 5.112 1.00 93.12 91 LYS A N 1
ATOM 718 C CA . LYS A 1 91 ? 6.346 2.459 4.937 1.00 93.12 91 LYS A CA 1
ATOM 719 C C . LYS A 1 91 ? 6.498 1.666 6.238 1.00 93.12 91 LYS A C 1
ATOM 721 O O . LYS A 1 91 ? 5.635 0.858 6.556 1.00 93.12 91 LYS A O 1
ATOM 726 N N . ILE A 1 92 ? 7.581 1.903 6.981 1.00 93.62 92 ILE A N 1
ATOM 727 C CA . ILE A 1 92 ? 7.852 1.197 8.236 1.00 93.62 92 ILE A CA 1
ATOM 728 C C . ILE A 1 92 ? 6.891 1.624 9.345 1.00 93.62 92 ILE A C 1
ATOM 730 O O . ILE A 1 92 ? 6.389 0.771 10.070 1.00 93.62 92 ILE A O 1
ATOM 734 N N . GLU A 1 93 ? 6.582 2.916 9.441 1.00 91.06 93 GLU A N 1
ATOM 735 C CA . GLU A 1 93 ? 5.617 3.428 10.416 1.00 91.06 93 GLU A CA 1
ATOM 736 C C . GLU A 1 93 ? 4.220 2.878 10.149 1.00 91.06 93 GLU A C 1
ATOM 738 O O . GLU A 1 93 ? 3.583 2.391 11.072 1.00 91.06 93 GLU A O 1
ATOM 743 N N . THR A 1 94 ? 3.789 2.842 8.885 1.00 92.00 94 THR A N 1
ATOM 744 C CA . THR A 1 94 ? 2.490 2.266 8.493 1.00 92.00 94 THR A CA 1
ATOM 745 C C . THR A 1 94 ? 2.368 0.810 8.961 1.00 92.00 94 THR A C 1
ATOM 747 O O . THR A 1 94 ? 1.353 0.422 9.532 1.00 92.00 94 THR A O 1
ATOM 750 N N . LEU A 1 95 ? 3.417 -0.000 8.766 1.00 94.69 95 LEU A N 1
ATOM 751 C CA . LEU A 1 95 ? 3.419 -1.408 9.182 1.00 94.69 95 LEU A CA 1
ATOM 752 C C . LEU A 1 95 ? 3.436 -1.571 10.707 1.00 94.69 95 LEU A C 1
ATOM 754 O O . LEU A 1 95 ? 2.719 -2.418 11.239 1.00 94.69 95 LEU A O 1
ATOM 758 N N . ARG A 1 96 ? 4.235 -0.761 11.412 1.00 91.44 96 ARG A N 1
ATOM 759 C CA . ARG A 1 96 ? 4.276 -0.763 12.882 1.00 91.44 96 ARG A CA 1
ATOM 760 C C . ARG A 1 96 ? 2.932 -0.345 13.469 1.00 91.44 96 ARG A C 1
ATOM 762 O O . ARG A 1 96 ? 2.429 -1.023 14.356 1.00 91.44 96 ARG A O 1
ATOM 769 N N . PHE A 1 97 ? 2.333 0.717 12.934 1.00 89.81 97 PHE A N 1
ATOM 770 C CA . PHE A 1 97 ? 1.031 1.207 13.370 1.00 89.81 97 PHE A CA 1
ATOM 771 C C . PHE A 1 97 ? -0.066 0.178 13.139 1.00 89.81 97 PHE A C 1
ATOM 773 O O . PHE A 1 97 ? -0.828 -0.101 14.056 1.00 89.81 97 PHE A O 1
ATOM 780 N N . ALA A 1 98 ? -0.097 -0.456 11.965 1.00 93.00 98 ALA A N 1
ATOM 781 C CA . ALA A 1 98 ? -1.058 -1.513 11.676 1.00 93.00 98 ALA A CA 1
ATOM 782 C C . ALA A 1 98 ? -0.962 -2.684 12.660 1.00 93.00 98 ALA A C 1
ATOM 784 O O . ALA A 1 98 ? -1.986 -3.167 13.134 1.00 93.00 98 ALA A O 1
ATOM 785 N N . ASN A 1 99 ? 0.254 -3.118 13.009 1.00 93.12 99 ASN A N 1
ATOM 786 C CA . ASN A 1 99 ? 0.439 -4.185 13.988 1.00 93.12 99 ASN A CA 1
ATOM 787 C C . ASN A 1 99 ? -0.085 -3.781 15.375 1.00 93.12 99 ASN A C 1
ATOM 789 O O . ASN A 1 99 ? -0.895 -4.505 15.952 1.00 93.12 99 ASN A O 1
ATOM 793 N N . SER A 1 100 ? 0.313 -2.606 15.870 1.00 90.00 100 SER A N 1
ATOM 794 C CA . SER A 1 100 ? -0.162 -2.093 17.157 1.00 90.00 100 SER A CA 1
ATOM 795 C C . SER A 1 100 ? -1.679 -1.893 17.173 1.00 90.00 100 SER A C 1
ATOM 797 O O . SER A 1 100 ? -2.324 -2.174 18.180 1.00 90.00 100 SER A O 1
ATOM 799 N N . TYR A 1 101 ? -2.261 -1.458 16.052 1.00 91.12 101 TYR A N 1
ATOM 800 C CA . TYR A 1 101 ? -3.698 -1.253 15.917 1.00 91.12 101 TYR A CA 1
ATOM 801 C C . TYR A 1 101 ? -4.478 -2.570 15.984 1.00 91.12 101 TYR A C 1
ATOM 803 O O . TYR A 1 101 ? -5.441 -2.663 16.740 1.00 91.12 101 TYR A O 1
ATOM 811 N N . ILE A 1 102 ? -4.023 -3.617 15.285 1.00 92.19 102 ILE A N 1
ATOM 812 C CA . ILE A 1 102 ? -4.622 -4.960 15.377 1.00 92.19 102 ILE A CA 1
ATOM 813 C C . ILE A 1 102 ? -4.596 -5.469 16.827 1.00 92.19 102 ILE A C 1
ATOM 815 O O . ILE A 1 102 ? -5.614 -5.945 17.326 1.00 92.19 102 ILE A O 1
ATOM 819 N N . VAL A 1 103 ? -3.457 -5.337 17.520 1.00 90.25 103 VAL A N 1
ATOM 820 C CA . VAL A 1 103 ? -3.316 -5.764 18.925 1.00 90.25 103 VAL A CA 1
ATOM 821 C C . VAL A 1 103 ? -4.244 -4.974 19.850 1.00 90.25 103 VAL A C 1
ATOM 823 O O . VAL A 1 103 ? -4.847 -5.553 20.753 1.00 90.25 103 VAL A O 1
ATOM 826 N N . ALA A 1 104 ? -4.386 -3.665 19.632 1.00 86.56 104 ALA A N 1
ATOM 827 C CA . ALA A 1 104 ? -5.298 -2.830 20.407 1.00 86.56 104 ALA A CA 1
ATOM 828 C C . ALA A 1 104 ? -6.758 -3.268 20.227 1.00 86.56 104 ALA A C 1
ATOM 830 O O . ALA A 1 104 ? -7.445 -3.487 21.221 1.00 86.56 104 ALA A O 1
ATOM 831 N N . LEU A 1 105 ? -7.203 -3.475 18.982 1.00 86.81 105 LEU A N 1
ATOM 832 C CA . LEU A 1 105 ? -8.561 -3.940 18.691 1.00 86.81 105 LEU A CA 1
ATOM 833 C C . LEU A 1 105 ? -8.850 -5.312 19.315 1.00 86.81 105 LEU A C 1
ATOM 835 O O . LEU A 1 105 ? -9.919 -5.495 19.894 1.00 86.81 105 LEU A O 1
ATOM 839 N N . ALA A 1 106 ? -7.901 -6.253 19.251 1.00 88.56 106 ALA A N 1
ATOM 840 C CA . ALA A 1 106 ? -8.045 -7.571 19.875 1.00 88.56 106 ALA A CA 1
ATOM 841 C C . ALA A 1 106 ? -8.288 -7.460 21.392 1.00 88.56 106 ALA A C 1
ATOM 843 O O . ALA A 1 106 ? -9.262 -8.008 21.904 1.00 88.56 106 ALA A O 1
ATOM 844 N N . ARG A 1 107 ? -7.482 -6.647 22.089 1.00 84.44 107 ARG A N 1
ATOM 845 C CA . ARG A 1 107 ? -7.642 -6.379 23.530 1.00 84.44 107 ARG A CA 1
ATOM 846 C C . ARG A 1 107 ? -8.971 -5.704 23.864 1.00 84.44 107 ARG A C 1
ATOM 848 O O . ARG A 1 107 ? -9.574 -6.004 24.894 1.00 84.44 107 ARG A O 1
ATOM 855 N N . THR A 1 108 ? -9.430 -4.775 23.023 1.00 83.69 108 THR A N 1
ATOM 856 C CA . THR A 1 108 ? -10.726 -4.109 23.214 1.00 83.69 108 THR A CA 1
ATOM 857 C C . THR A 1 108 ? -11.872 -5.112 23.109 1.00 83.69 108 THR A C 1
ATOM 859 O O . THR A 1 108 ? -12.759 -5.101 23.962 1.00 83.69 108 THR A O 1
ATOM 862 N N . LEU A 1 109 ? -11.834 -6.018 22.129 1.00 84.56 109 LEU A N 1
ATOM 863 C CA . LEU A 1 109 ? -12.845 -7.067 21.971 1.00 84.56 109 LEU A CA 1
ATOM 864 C C . LEU A 1 109 ? -12.855 -8.049 23.152 1.00 84.56 109 LEU A C 1
ATOM 866 O O . LEU A 1 109 ? -13.930 -8.373 23.647 1.00 84.56 109 LEU A O 1
ATOM 870 N N . GLU A 1 110 ? -11.687 -8.456 23.655 1.00 82.62 110 GLU A N 1
ATOM 871 C CA . GLU A 1 110 ? -11.568 -9.290 24.864 1.00 82.62 110 GLU A CA 1
ATOM 872 C C . GLU A 1 110 ? -12.197 -8.605 26.086 1.00 82.62 110 GLU A C 1
ATOM 874 O O . GLU A 1 110 ? -12.971 -9.213 26.821 1.00 82.62 110 GLU A O 1
ATOM 879 N N . SER A 1 111 ? -11.938 -7.305 26.267 1.00 72.56 111 SER A N 1
ATOM 880 C CA . SER A 1 111 ? -12.510 -6.533 27.378 1.00 72.56 111 SER A CA 1
ATOM 881 C C . SER A 1 111 ? -14.012 -6.256 27.249 1.00 72.56 111 SER A C 1
ATOM 883 O O . SER A 1 111 ? -14.677 -6.031 28.257 1.00 72.56 111 SER A O 1
ATOM 885 N N . ALA A 1 112 ? -14.551 -6.257 26.026 1.00 68.25 112 ALA A N 1
ATOM 886 C CA . ALA A 1 112 ? -15.969 -6.023 25.759 1.00 68.25 112 ALA A CA 1
ATOM 887 C C . ALA A 1 112 ? -16.801 -7.320 25.759 1.00 68.25 112 ALA A C 1
ATOM 889 O O . ALA A 1 112 ? -18.006 -7.266 25.991 1.00 68.25 112 ALA A O 1
ATOM 890 N N . GLY A 1 113 ? -16.171 -8.469 25.489 1.00 61.31 113 GLY A N 1
ATOM 891 C CA . GLY A 1 113 ? -16.829 -9.764 25.300 1.00 61.31 113 GLY A CA 1
ATOM 892 C C . GLY A 1 113 ? -16.836 -10.699 26.513 1.00 61.31 113 GLY A C 1
ATOM 893 O O . GLY A 1 113 ? -17.469 -11.748 26.438 1.00 61.31 113 GLY A O 1
ATOM 894 N N . GLY A 1 114 ? -16.162 -10.361 27.617 1.00 51.88 114 GLY A N 1
ATOM 895 C CA . GLY A 1 114 ? -15.965 -11.295 28.728 1.00 51.88 114 GLY A CA 1
ATOM 896 C C . GLY A 1 114 ? -16.134 -10.675 30.109 1.00 51.88 114 GLY A C 1
ATOM 897 O O . GLY A 1 114 ? -15.180 -10.184 30.705 1.00 51.88 114 GLY A O 1
ATOM 898 N N . GLY A 1 115 ? -17.341 -10.785 30.665 1.00 50.84 115 GLY A N 1
ATOM 899 C CA . GLY A 1 115 ? -17.460 -11.015 32.098 1.00 50.84 115 GLY A CA 1
ATOM 900 C C . GLY A 1 115 ? -17.003 -12.443 32.412 1.00 50.84 115 GLY A C 1
ATOM 901 O O . GLY A 1 115 ? -17.531 -13.386 31.831 1.00 50.84 115 GLY A O 1
ATOM 902 N N . GLY A 1 116 ? -16.057 -12.582 33.344 1.00 50.41 116 GLY A N 1
ATOM 903 C CA . GLY A 1 116 ? -15.742 -13.838 34.033 1.00 50.41 116 GLY A CA 1
ATOM 904 C C . GLY A 1 116 ? -14.389 -14.467 33.687 1.00 50.41 116 GLY A C 1
ATOM 905 O O . GLY A 1 116 ? -14.215 -14.989 32.592 1.00 50.41 116 GLY A O 1
ATOM 906 N N . GLY A 1 117 ? -13.492 -14.504 34.678 1.00 49.50 117 GLY A N 1
ATOM 907 C CA . GLY A 1 117 ? -12.374 -15.455 34.744 1.00 49.50 117 GLY A CA 1
ATOM 908 C C . GLY A 1 117 ? -11.009 -14.803 34.933 1.00 49.50 117 GLY A C 1
ATOM 909 O O . GLY A 1 117 ? -10.518 -14.119 34.046 1.00 49.50 117 GLY A O 1
ATOM 910 N N . ASP A 1 118 ? -10.428 -15.005 36.107 1.00 58.75 118 ASP A N 1
ATOM 911 C CA . ASP A 1 118 ? -9.063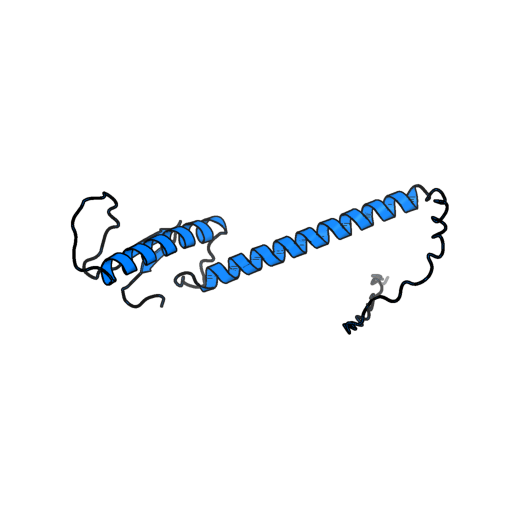 -14.665 36.481 1.00 58.75 118 ASP A CA 1
ATOM 912 C C . ASP A 1 118 ? -8.018 -15.487 35.710 1.00 58.75 118 ASP A C 1
ATOM 914 O O . ASP A 1 118 ? -8.204 -16.680 35.527 1.00 58.75 118 ASP A O 1
ATOM 918 N N . ASP A 1 119 ? -6.911 -14.860 35.303 1.00 47.94 119 ASP A N 1
ATOM 919 C CA . ASP A 1 119 ? -5.544 -15.148 35.765 1.00 47.94 119 ASP A CA 1
ATOM 920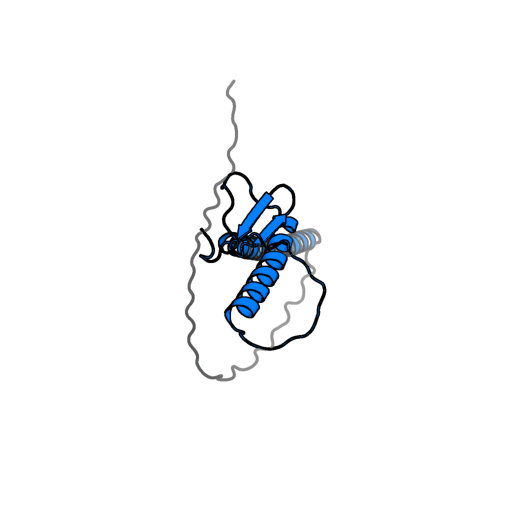 C C . ASP A 1 119 ? -4.513 -14.272 35.015 1.00 47.94 119 ASP A C 1
ATOM 922 O O . ASP A 1 119 ? -4.755 -13.726 33.940 1.00 47.94 119 ASP A O 1
ATOM 926 N N . GLY A 1 120 ? -3.398 -13.977 35.683 1.00 51.91 120 GLY A N 1
ATOM 927 C CA . GLY A 1 120 ?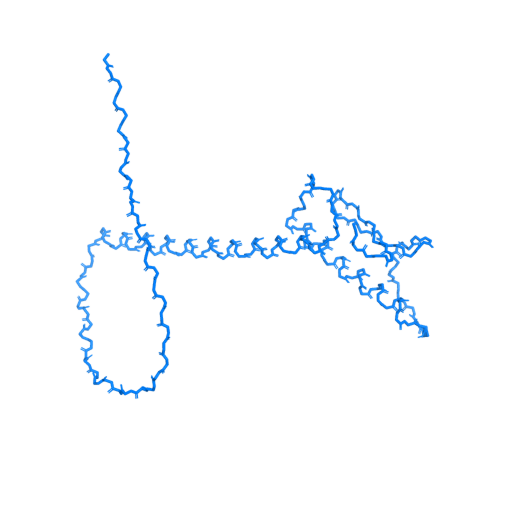 -2.526 -12.839 35.395 1.00 51.91 120 GLY A CA 1
ATOM 928 C C . GLY A 1 120 ? -1.657 -12.950 34.136 1.00 51.91 120 GLY A C 1
ATOM 929 O O . GLY A 1 120 ? -1.047 -13.974 33.853 1.00 51.91 120 GLY A O 1
ATOM 930 N N . GLY A 1 121 ? -1.475 -11.816 33.451 1.00 38.72 121 GLY A N 1
ATOM 931 C CA . GLY A 1 121 ? -0.532 -11.685 32.340 1.00 38.72 121 GLY A CA 1
ATOM 932 C C . GLY A 1 121 ? -0.088 -10.241 32.132 1.00 38.72 121 GLY A C 1
ATOM 933 O O . GLY A 1 121 ? -0.804 -9.431 31.551 1.00 38.72 121 GLY A O 1
ATOM 934 N N . ALA A 1 122 ? 1.102 -9.912 32.634 1.00 45.53 122 ALA A N 1
ATOM 935 C CA . ALA A 1 122 ? 1.738 -8.602 32.564 1.00 45.53 122 ALA A CA 1
ATOM 936 C C . ALA A 1 122 ? 1.821 -8.054 31.125 1.00 45.53 122 ALA A C 1
ATOM 938 O O . ALA A 1 122 ? 2.561 -8.556 30.283 1.00 45.53 122 ALA A O 1
ATOM 939 N N . GLY A 1 123 ? 1.084 -6.978 30.857 1.00 40.56 123 GLY A N 1
ATOM 940 C CA . GLY A 1 123 ? 1.084 -6.302 29.562 1.00 40.56 123 GLY A CA 1
ATOM 941 C C . GLY A 1 123 ? 0.367 -4.960 29.622 1.00 40.56 123 GLY A C 1
ATOM 942 O O . GLY A 1 123 ? -0.519 -4.705 28.808 1.00 40.56 123 GLY A O 1
ATOM 943 N N . GLY A 1 124 ? 0.709 -4.136 30.618 1.00 41.09 124 GLY A N 1
ATOM 944 C CA . GLY A 1 124 ? 0.109 -2.827 30.866 1.00 41.09 124 GLY A CA 1
ATOM 945 C C . GLY A 1 124 ? 0.279 -1.873 29.684 1.00 41.09 124 GLY A C 1
ATOM 946 O O . GLY A 1 124 ? 1.285 -1.181 29.572 1.00 41.09 124 GLY A O 1
ATOM 947 N N . GLY A 1 125 ? -0.726 -1.822 28.810 1.00 48.53 125 GLY A N 1
ATOM 948 C CA . GLY A 1 125 ? -1.037 -0.589 28.099 1.00 48.53 125 GLY A CA 1
ATOM 949 C C . GLY A 1 125 ? -1.690 0.354 29.102 1.00 48.53 125 GLY A C 1
ATOM 950 O O . GLY A 1 125 ? -2.611 -0.065 29.805 1.00 48.53 125 GLY A O 1
ATOM 951 N N . VAL A 1 126 ? -1.184 1.581 29.213 1.00 53.59 126 VAL A N 1
ATOM 952 C CA . VAL A 1 126 ? -1.771 2.621 30.067 1.00 53.59 126 VAL A CA 1
ATOM 953 C C . VAL A 1 126 ? -3.210 2.834 29.594 1.00 53.59 126 VAL A C 1
ATOM 955 O O . VAL A 1 126 ? -3.431 3.316 28.487 1.00 53.59 126 VAL A O 1
ATOM 958 N N . ARG A 1 127 ? -4.175 2.360 30.389 1.00 55.91 127 ARG A N 1
ATOM 959 C CA . ARG A 1 127 ? -5.605 2.583 30.170 1.00 55.91 127 ARG A CA 1
ATOM 960 C C . ARG A 1 127 ? -5.944 3.917 30.816 1.00 55.91 127 ARG A C 1
ATOM 962 O O . ARG A 1 127 ? -5.796 4.045 32.032 1.00 55.91 127 ARG A O 1
ATOM 969 N N . ASP A 1 128 ? -6.383 4.882 30.021 1.00 59.16 128 ASP A N 1
ATOM 970 C CA . ASP A 1 128 ? -6.985 6.097 30.564 1.00 59.16 128 ASP A CA 1
ATOM 971 C C . ASP A 1 128 ? -8.355 5.761 31.190 1.00 59.16 128 ASP A C 1
ATOM 973 O O . ASP A 1 128 ? -8.950 4.715 30.912 1.00 59.16 128 ASP A O 1
ATOM 977 N N . ALA A 1 129 ? -8.858 6.634 32.069 1.00 56.59 129 ALA A N 1
ATOM 978 C CA . ALA A 1 129 ? -10.079 6.417 32.861 1.00 56.59 129 ALA A CA 1
ATOM 979 C C . ALA A 1 129 ? -11.362 6.194 32.023 1.00 56.59 129 ALA A C 1
ATOM 981 O O . ALA A 1 129 ? -12.380 5.758 32.556 1.00 56.59 129 ALA A O 1
ATOM 982 N N . ASP A 1 130 ? -11.309 6.464 30.718 1.00 58.62 130 ASP A N 1
ATOM 983 C CA . ASP A 1 130 ? -12.372 6.248 29.733 1.00 58.62 130 ASP A CA 1
ATOM 984 C C . ASP A 1 130 ? -12.234 4.928 28.944 1.00 58.62 130 ASP A C 1
ATOM 986 O O . ASP A 1 130 ? -13.067 4.621 28.090 1.00 58.62 130 ASP A O 1
ATOM 990 N N . GLY A 1 131 ? -11.201 4.126 29.228 1.00 62.88 131 GLY A N 1
ATOM 991 C CA . GLY A 1 131 ? -10.898 2.887 28.510 1.00 62.88 131 GLY A CA 1
ATOM 992 C C . GLY A 1 131 ? -10.231 3.101 27.148 1.00 62.88 131 GLY A C 1
ATOM 993 O O . GLY A 1 131 ? -10.177 2.161 26.354 1.00 62.88 131 GLY A O 1
ATOM 994 N N . SER A 1 132 ? -9.736 4.310 26.863 1.00 68.31 132 SER A N 1
ATOM 995 C CA . SER A 1 132 ? -9.045 4.609 25.608 1.00 68.31 132 SER A CA 1
ATOM 996 C C . SER A 1 132 ? -7.622 4.038 25.559 1.00 68.31 132 SER A C 1
ATOM 998 O O . SER A 1 132 ? -6.967 3.826 26.584 1.00 68.31 132 SER A O 1
ATOM 1000 N N . VAL A 1 133 ? -7.152 3.745 24.340 1.00 73.38 133 VAL A N 1
ATOM 1001 C CA . VAL A 1 133 ? -5.812 3.200 24.071 1.00 73.38 133 VAL A CA 1
ATOM 1002 C C . VAL A 1 133 ? -4.983 4.220 23.297 1.00 73.38 133 VAL A C 1
ATOM 1004 O O . VAL A 1 133 ? -5.354 4.625 22.199 1.00 73.38 133 VAL A O 1
ATOM 1007 N N . LEU A 1 134 ? -3.827 4.597 23.838 1.00 73.25 134 LEU A N 1
ATOM 1008 C CA . LEU A 1 134 ? -2.841 5.439 23.159 1.00 73.25 134 LEU A CA 1
ATOM 1009 C C . LEU A 1 134 ? -1.872 4.594 22.319 1.00 73.25 134 LEU A C 1
ATOM 1011 O O . LEU A 1 134 ? -1.215 3.683 22.820 1.00 73.25 134 LEU A O 1
ATOM 1015 N N . LEU A 1 135 ? -1.757 4.925 21.034 1.00 78.19 135 LEU A N 1
ATOM 1016 C CA . LEU A 1 135 ? -0.855 4.303 20.070 1.00 78.19 135 LEU A CA 1
ATOM 1017 C C . LEU A 1 135 ? 0.161 5.336 19.573 1.00 78.19 135 LEU A C 1
ATOM 1019 O O . LEU A 1 135 ? -0.196 6.252 18.839 1.00 78.19 135 LEU A O 1
ATOM 1023 N N . ALA A 1 136 ? 1.433 5.173 19.940 1.00 76.75 136 ALA A N 1
ATOM 1024 C CA . ALA A 1 136 ? 2.528 6.024 19.472 1.00 76.75 136 ALA A CA 1
ATOM 1025 C C . ALA A 1 136 ? 3.338 5.331 18.363 1.00 76.75 136 ALA A C 1
ATOM 1027 O O . ALA A 1 136 ? 3.794 4.197 18.531 1.00 76.75 136 ALA A O 1
ATOM 1028 N N . VAL A 1 137 ? 3.543 6.016 17.236 1.00 72.25 137 VAL A N 1
ATOM 1029 C CA . VAL A 1 137 ? 4.375 5.569 16.113 1.00 72.25 137 VAL A CA 1
ATOM 1030 C C . VAL A 1 137 ? 5.192 6.736 15.570 1.00 72.25 137 VAL A C 1
ATOM 1032 O O . VAL A 1 137 ? 4.676 7.625 14.899 1.00 72.25 137 VAL A O 1
ATOM 1035 N N . GLY A 1 138 ? 6.499 6.708 15.840 1.00 74.31 138 GLY A N 1
ATOM 1036 C CA . GLY A 1 138 ? 7.410 7.766 15.409 1.00 74.31 138 GLY A CA 1
ATOM 1037 C C . GLY A 1 138 ? 7.074 9.089 16.095 1.00 74.31 138 GLY A C 1
ATOM 1038 O O . GLY A 1 138 ? 7.097 9.171 17.320 1.00 74.31 138 GLY A O 1
ATOM 1039 N N . ASN A 1 139 ? 6.762 10.109 15.298 1.00 72.62 139 ASN A N 1
ATOM 1040 C CA . ASN A 1 139 ? 6.335 11.430 15.761 1.00 72.62 139 ASN A CA 1
ATOM 1041 C C . ASN A 1 139 ? 4.809 11.574 15.888 1.00 72.62 139 ASN A C 1
ATOM 1043 O O . ASN A 1 139 ? 4.331 12.685 16.114 1.00 72.62 139 ASN A O 1
ATOM 1047 N N . VAL A 1 140 ? 4.049 10.488 15.718 1.00 71.00 140 VAL A N 1
ATOM 1048 C CA . VAL A 1 140 ? 2.588 10.539 15.703 1.00 71.00 140 VAL A CA 1
ATOM 1049 C C . VAL A 1 140 ? 1.996 9.696 16.822 1.00 71.00 140 VAL A C 1
ATOM 1051 O O . VAL A 1 140 ? 2.387 8.548 17.025 1.00 71.00 140 VAL A O 1
ATOM 1054 N N . THR A 1 141 ? 1.025 10.264 17.532 1.00 76.31 141 THR A N 1
ATOM 1055 C CA . THR A 1 141 ? 0.317 9.609 18.633 1.00 76.31 141 THR A CA 1
ATOM 1056 C C . THR A 1 141 ? -1.178 9.654 18.353 1.00 76.31 141 THR A C 1
ATOM 1058 O O . THR A 1 141 ? -1.723 10.726 18.107 1.00 76.31 141 THR A O 1
ATOM 1061 N N . VAL A 1 142 ? -1.838 8.497 18.394 1.00 76.31 142 VAL A N 1
ATOM 1062 C CA . VAL A 1 142 ? -3.275 8.350 18.139 1.00 76.31 142 VAL A CA 1
ATOM 1063 C C . VAL A 1 142 ? -3.961 7.793 19.369 1.00 76.31 142 VAL A C 1
ATOM 1065 O O . VAL A 1 142 ? -3.465 6.853 19.986 1.00 76.31 142 VAL A O 1
ATOM 1068 N N . ARG A 1 143 ? -5.117 8.356 19.711 1.00 76.69 143 ARG A N 1
ATOM 1069 C CA . ARG A 1 143 ? -5.943 7.896 20.823 1.00 76.69 143 ARG A CA 1
ATOM 1070 C C . ARG A 1 143 ? -7.154 7.154 20.275 1.00 76.69 143 ARG A C 1
ATOM 1072 O O . ARG A 1 143 ? -7.945 7.725 19.535 1.00 76.69 143 ARG A O 1
ATOM 1079 N N . LEU A 1 144 ? -7.280 5.881 20.624 1.00 73.62 144 LEU A N 1
ATOM 1080 C CA . LEU A 1 144 ? -8.378 5.025 20.206 1.00 73.62 144 LEU A CA 1
ATOM 1081 C C . LEU A 1 144 ? -9.455 5.011 21.296 1.00 73.62 144 LEU A C 1
ATOM 1083 O O . LEU A 1 144 ? -9.240 4.449 22.371 1.00 73.62 144 LEU A O 1
ATOM 1087 N N . GLY A 1 145 ? -10.583 5.672 21.035 1.00 67.69 145 GLY A N 1
ATOM 1088 C CA . GLY A 1 145 ? -11.752 5.681 21.917 1.00 67.69 145 GLY A CA 1
ATOM 1089 C C . GLY A 1 145 ? -12.668 4.470 21.711 1.00 67.69 145 GLY A C 1
ATOM 1090 O O . GLY A 1 145 ? -12.498 3.689 20.773 1.00 67.69 145 GLY A O 1
ATOM 1091 N N . ARG A 1 146 ? -13.677 4.336 22.581 1.00 61.66 146 ARG A N 1
ATOM 1092 C CA . ARG A 1 146 ? -14.701 3.273 22.529 1.00 61.66 146 ARG A CA 1
ATOM 1093 C C . ARG A 1 146 ? -15.571 3.333 21.262 1.00 61.66 146 ARG A C 1
ATOM 1095 O O . ARG A 1 146 ? -16.139 2.319 20.867 1.00 61.66 146 ARG A O 1
ATOM 1102 N N . ASP A 1 147 ? -15.603 4.492 20.612 1.00 58.28 147 ASP A N 1
ATOM 1103 C CA . ASP A 1 147 ? -16.480 4.797 19.478 1.00 58.28 147 ASP A CA 1
ATOM 1104 C C . ASP A 1 147 ? -15.837 4.481 18.113 1.00 58.28 147 ASP A C 1
ATOM 1106 O O . ASP A 1 147 ? -16.450 4.678 17.066 1.00 58.28 147 ASP A O 1
ATOM 1110 N N . GLY A 1 148 ? -14.622 3.920 18.104 1.00 61.62 148 GLY A N 1
ATOM 1111 C CA . GLY A 1 148 ? -13.921 3.574 16.871 1.00 61.62 148 GLY A CA 1
ATOM 1112 C C . GLY A 1 148 ? -13.392 4.794 16.109 1.00 61.62 148 GLY A C 1
ATOM 1113 O O . GLY A 1 148 ? -13.345 5.905 16.621 1.00 61.62 148 GLY A O 1
ATOM 1114 N N . ASN A 1 149 ? -12.890 4.538 14.903 1.00 54.47 149 ASN A N 1
ATOM 1115 C CA . ASN A 1 149 ? -12.126 5.473 14.077 1.00 54.47 149 ASN A CA 1
ATOM 1116 C C . ASN A 1 149 ? -12.958 6.696 13.630 1.00 54.47 149 ASN A C 1
ATOM 1118 O O . ASN A 1 149 ? -13.767 6.566 12.710 1.00 54.47 149 ASN A O 1
ATOM 1122 N N . THR A 1 150 ? -12.723 7.863 14.232 1.00 45.91 150 THR A N 1
ATOM 1123 C CA . THR A 1 150 ? -13.025 9.178 13.637 1.00 45.91 150 THR A CA 1
ATOM 1124 C C . THR A 1 150 ? -11.745 9.972 13.493 1.00 45.91 150 THR A C 1
ATOM 1126 O O . THR A 1 150 ? -11.035 10.070 14.523 1.00 45.91 150 THR A O 1
#

Radius of gyration: 29.78 Å; chains: 1; bounding box: 43×67×75 Å